Protein AF-A0A933BU21-F1 (afdb_monomer_lite)

Foldseek 3Di:
DFDADPPPRDTFDPPDFPDKAWDKDAQCDPPPPLHQWIWTWIWGWTADPVPRDTDIDTPDIDTDNDPVVSVVVRVVVVVVVD

pLDDT: mean 89.75, std 10.67, range [47.97, 98.12]

Sequence (82 aa):
MSARCRRCTAELSPGRPVDSFERIRLADDPADPNCGHFYVESVYVLECPACQHRQEYRHQAVPYRTLRDAQKELDSLELGKG

Radius of gyration: 14.9 Å; chains: 1; bounding box: 36×22×33 Å

Secondary structure (DSSP, 8-state):
--EE-TTT--EE--S--SEEEEEEEE---TTSTTTT-EEEEEEEEEE-TTT--EEEEEEEEEEESSHHHHHHHHHHHHHTT-

Structure (mmCIF, N/CA/C/O backbone):
data_AF-A0A933BU21-F1
#
_entry.id   AF-A0A933BU21-F1
#
loop_
_atom_site.group_PDB
_atom_site.id
_atom_site.type_symbol
_atom_site.label_atom_id
_atom_site.label_alt_id
_atom_site.label_comp_id
_atom_site.label_asym_id
_atom_site.label_entity_id
_atom_site.label_seq_id
_atom_site.pdbx_PDB_ins_code
_atom_site.Cartn_x
_atom_site.Cartn_y
_atom_site.Cartn_z
_atom_site.occupancy
_atom_site.B_iso_or_equiv
_atom_site.auth_seq_id
_atom_site.auth_comp_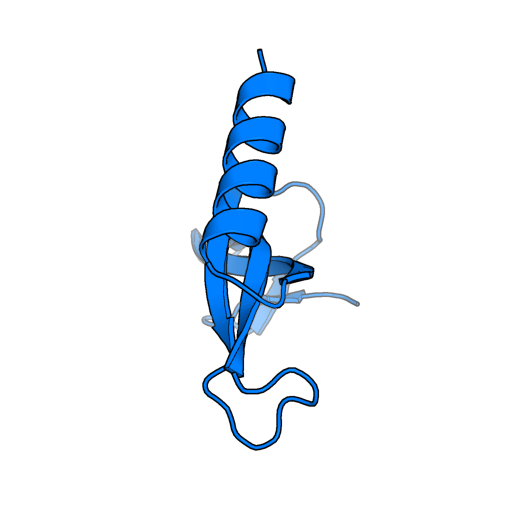id
_atom_site.auth_asym_id
_atom_site.auth_atom_id
_atom_site.pdbx_PDB_model_num
ATOM 1 N N . MET A 1 1 ? -14.803 8.398 -0.854 1.00 52.69 1 MET A N 1
ATOM 2 C CA . MET A 1 1 ? -15.002 6.940 -0.702 1.00 52.69 1 MET A CA 1
ATOM 3 C C . MET A 1 1 ? -15.048 6.632 0.782 1.00 52.69 1 MET A C 1
ATOM 5 O O . MET A 1 1 ? -14.072 6.931 1.457 1.00 52.69 1 MET A O 1
ATOM 9 N N . SER A 1 2 ? -16.161 6.110 1.298 1.00 65.44 2 SER A N 1
ATOM 10 C CA . SER A 1 2 ? -16.205 5.563 2.655 1.00 65.44 2 SER A CA 1
ATOM 11 C C . SER A 1 2 ? -15.680 4.128 2.631 1.00 65.44 2 SER A C 1
ATOM 13 O O . SER A 1 2 ? -16.091 3.315 1.801 1.00 65.44 2 SER A O 1
ATOM 15 N N . ALA A 1 3 ? -14.709 3.823 3.491 1.00 78.81 3 ALA A N 1
ATOM 16 C CA . ALA A 1 3 ? -14.232 2.456 3.654 1.00 78.81 3 ALA A CA 1
ATOM 17 C C . ALA A 1 3 ? -15.246 1.682 4.511 1.00 78.81 3 ALA A C 1
ATOM 19 O O . ALA A 1 3 ? -15.896 2.256 5.379 1.00 78.81 3 ALA A O 1
ATOM 20 N N . ARG A 1 4 ? -15.404 0.376 4.282 1.00 89.38 4 ARG A N 1
ATOM 21 C CA . ARG A 1 4 ? -16.231 -0.491 5.137 1.00 89.38 4 ARG A CA 1
ATOM 22 C C . ARG A 1 4 ? -15.360 -1.491 5.869 1.00 89.38 4 ARG A C 1
ATOM 24 O O . ARG A 1 4 ? -14.354 -1.964 5.332 1.00 89.38 4 ARG A O 1
ATOM 31 N N . CYS A 1 5 ? -15.761 -1.827 7.089 1.00 90.69 5 CYS A N 1
ATOM 32 C CA . CYS A 1 5 ? -15.115 -2.884 7.840 1.00 90.69 5 CYS A CA 1
ATOM 33 C C . CYS A 1 5 ? -15.308 -4.218 7.111 1.00 90.69 5 CYS A C 1
ATOM 35 O O . CYS A 1 5 ? -16.444 -4.634 6.884 1.00 90.69 5 CYS A O 1
ATOM 37 N N . ARG A 1 6 ? -14.221 -4.925 6.794 1.00 92.12 6 ARG A N 1
ATOM 38 C CA . ARG A 1 6 ? -14.285 -6.240 6.129 1.00 92.12 6 ARG A CA 1
ATOM 39 C C . ARG A 1 6 ? -14.926 -7.322 7.003 1.00 92.12 6 ARG A C 1
ATOM 41 O O . ARG A 1 6 ? -15.324 -8.356 6.484 1.00 92.12 6 ARG A O 1
ATOM 48 N N . ARG A 1 7 ? -15.036 -7.080 8.315 1.00 93.81 7 ARG A N 1
ATOM 49 C CA . ARG A 1 7 ? -15.606 -8.019 9.288 1.00 93.81 7 ARG A CA 1
ATOM 50 C C . ARG A 1 7 ? -17.077 -7.757 9.601 1.00 93.81 7 ARG A C 1
ATOM 52 O O . ARG A 1 7 ? -17.875 -8.679 9.525 1.00 93.81 7 ARG A O 1
ATOM 59 N N . CYS A 1 8 ? -17.437 -6.532 9.988 1.00 93.38 8 CYS A N 1
ATOM 60 C CA . CYS A 1 8 ? -18.804 -6.211 10.424 1.00 93.38 8 CYS A CA 1
ATOM 61 C C . CYS A 1 8 ? -19.562 -5.292 9.461 1.00 93.38 8 CYS A C 1
ATOM 63 O O . CYS A 1 8 ? -20.680 -4.890 9.764 1.00 93.38 8 CYS A O 1
ATOM 65 N N . THR A 1 9 ? -18.970 -4.932 8.316 1.00 91.50 9 THR A N 1
ATOM 66 C CA . THR A 1 9 ? -19.541 -4.049 7.277 1.00 91.50 9 THR A CA 1
ATOM 67 C C . THR A 1 9 ? -19.862 -2.616 7.710 1.00 91.50 9 THR A C 1
ATOM 69 O O . THR A 1 9 ? -20.233 -1.807 6.859 1.00 91.50 9 THR A O 1
ATOM 72 N N . ALA A 1 10 ? -19.649 -2.281 8.989 1.00 89.44 10 ALA A N 1
ATOM 73 C CA . ALA A 1 10 ? -19.800 -0.931 9.512 1.00 89.44 10 ALA A CA 1
ATOM 74 C C . ALA A 1 10 ? -18.935 0.058 8.725 1.00 89.44 10 ALA A C 1
ATOM 76 O O . ALA A 1 10 ? -17.827 -0.271 8.281 1.00 89.44 10 ALA A O 1
ATOM 77 N N . GLU A 1 11 ? -19.452 1.269 8.560 1.00 87.00 11 GLU A N 1
ATOM 78 C CA . GLU A 1 11 ? -18.725 2.342 7.903 1.00 87.00 11 GLU A CA 1
ATOM 79 C C . GLU A 1 11 ? -17.492 2.724 8.727 1.00 87.00 11 GLU A C 1
ATOM 81 O O . GLU A 1 11 ? 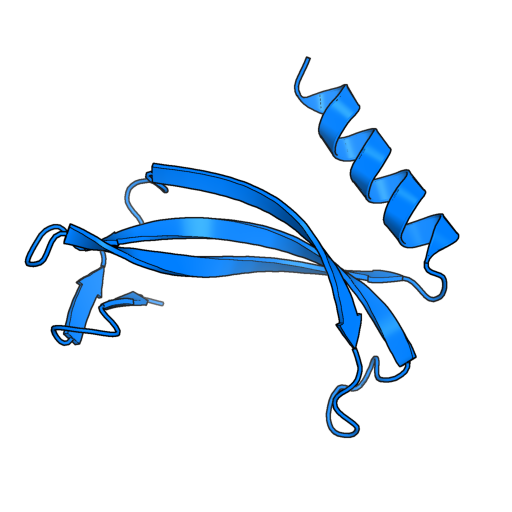-17.550 2.901 9.944 1.00 87.00 11 GLU A O 1
ATOM 86 N N . LEU A 1 12 ? -16.354 2.805 8.049 1.00 80.75 12 LEU A N 1
ATOM 87 C CA . LEU A 1 12 ? -15.114 3.316 8.595 1.00 80.75 12 LEU A CA 1
ATOM 88 C C . LEU A 1 12 ? -15.000 4.766 8.153 1.00 80.75 12 LEU A C 1
ATOM 90 O O . LEU A 1 12 ? -14.69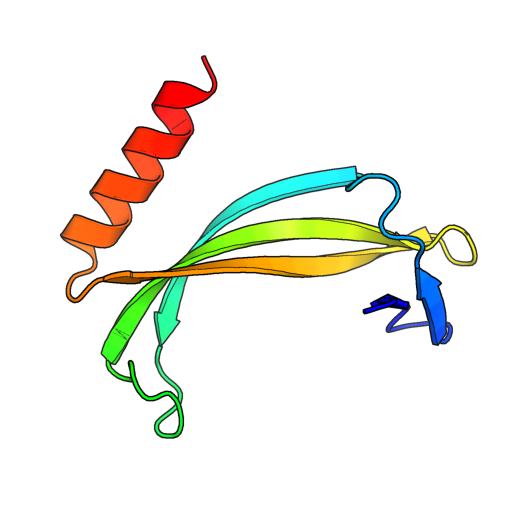9 5.056 6.990 1.00 80.75 12 LEU A O 1
ATOM 94 N N . SER A 1 13 ? -15.224 5.680 9.091 1.00 69.94 13 SER A N 1
ATOM 95 C CA . SER A 1 13 ? -14.832 7.069 8.896 1.00 69.94 13 SER A CA 1
ATOM 96 C C . SER A 1 13 ? -13.311 7.106 8.707 1.00 69.94 13 SER A C 1
ATOM 98 O O . SER A 1 13 ? -12.598 6.552 9.547 1.00 69.94 13 SER A O 1
ATOM 100 N N . PRO A 1 14 ? -12.775 7.765 7.665 1.00 63.53 14 PRO A N 1
ATOM 101 C CA . PRO A 1 14 ? -11.329 7.850 7.422 1.00 63.53 14 PRO A CA 1
ATOM 102 C C . PRO A 1 14 ? -10.585 8.744 8.444 1.00 63.53 14 PRO A C 1
ATOM 104 O O . PRO A 1 14 ? -9.547 9.313 8.134 1.00 63.53 14 PRO A O 1
ATOM 107 N N . GLY A 1 15 ? -11.118 8.896 9.663 1.00 61.41 15 GLY A N 1
ATOM 108 C CA . GLY A 1 15 ? -10.800 9.977 10.599 1.00 61.41 15 GLY A CA 1
ATOM 109 C C . GLY A 1 15 ? -9.380 9.976 11.162 1.00 61.41 15 GLY A C 1
ATOM 110 O O . GLY A 1 15 ? -8.884 11.042 11.512 1.00 61.41 15 GLY A O 1
ATOM 111 N N . ARG A 1 16 ? -8.701 8.828 11.230 1.00 72.00 16 ARG A N 1
ATOM 112 C CA . ARG A 1 16 ? -7.250 8.736 11.452 1.00 72.00 16 ARG A CA 1
ATOM 113 C C . ARG A 1 16 ? -6.823 7.274 11.328 1.00 72.00 16 ARG A C 1
ATOM 115 O O . ARG A 1 16 ? -7.473 6.430 11.947 1.00 72.00 16 ARG A O 1
ATOM 122 N N . PRO A 1 17 ? -5.769 6.944 10.572 1.00 87.12 17 PRO A N 1
ATOM 123 C CA . PRO A 1 17 ? -5.167 5.625 10.690 1.00 87.12 17 PRO A CA 1
ATOM 124 C C . PRO A 1 17 ? -4.637 5.410 12.113 1.00 87.12 17 PRO A C 1
ATOM 126 O O . PRO A 1 17 ? -4.145 6.350 12.740 1.00 87.12 17 PRO A O 1
ATOM 129 N N . VAL A 1 18 ? -4.758 4.182 12.622 1.00 91.88 18 VAL A N 1
ATOM 130 C CA . VAL A 1 18 ? -4.137 3.783 13.899 1.00 91.88 18 VAL A CA 1
ATOM 131 C C . VAL A 1 18 ? -2.661 3.441 13.728 1.00 91.88 18 VAL A C 1
ATOM 133 O O . VAL A 1 18 ? -1.923 3.434 14.706 1.00 91.88 18 VAL A O 1
ATOM 136 N N . ASP A 1 19 ? -2.250 3.159 12.493 1.00 92.44 19 ASP A N 1
ATOM 137 C CA . ASP A 1 19 ? -0.872 2.893 12.107 1.00 92.44 19 ASP A CA 1
ATOM 138 C C . ASP A 1 19 ? -0.690 3.182 10.611 1.00 92.44 19 ASP A C 1
ATOM 140 O O . ASP A 1 19 ? -1.656 3.174 9.839 1.00 92.44 19 ASP A O 1
ATOM 144 N N . SER A 1 20 ? 0.540 3.435 10.187 1.00 92.19 20 SER A N 1
ATOM 145 C CA . SER A 1 20 ? 0.881 3.614 8.782 1.00 92.19 20 SER A CA 1
ATOM 146 C C . SER A 1 20 ? 2.305 3.171 8.511 1.00 92.19 20 SER A C 1
ATOM 148 O O . SER A 1 20 ? 3.210 3.527 9.262 1.00 92.19 20 SER A O 1
ATOM 150 N N . PHE A 1 21 ? 2.504 2.480 7.398 1.00 93.81 21 PHE A N 1
ATOM 151 C CA . PHE A 1 21 ? 3.817 2.019 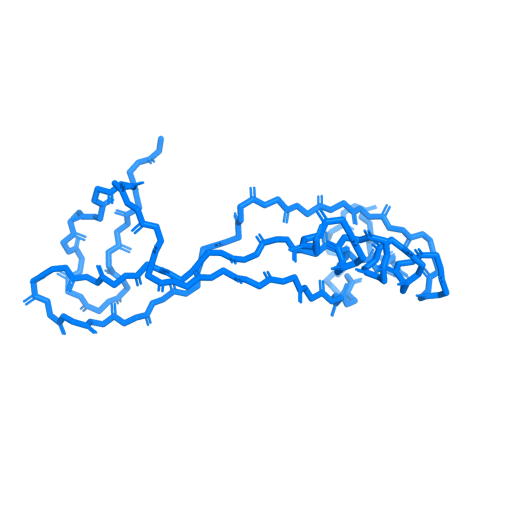6.972 1.00 93.81 21 PHE A CA 1
ATOM 152 C C . PHE A 1 21 ? 3.923 2.023 5.452 1.00 93.81 21 PHE A C 1
ATOM 154 O O . PHE A 1 21 ? 2.920 2.019 4.730 1.00 93.81 21 PHE A O 1
ATOM 161 N N . GLU A 1 22 ? 5.153 2.004 4.969 1.00 95.19 22 GLU A N 1
ATOM 162 C CA . GLU A 1 22 ? 5.481 1.848 3.566 1.00 95.19 22 GLU A CA 1
ATOM 163 C C . GLU A 1 22 ? 5.987 0.428 3.308 1.00 95.19 22 GLU A C 1
ATOM 165 O O . GLU A 1 22 ? 6.615 -0.197 4.163 1.00 95.19 22 GLU A O 1
ATOM 170 N N . ARG A 1 23 ? 5.697 -0.115 2.126 1.00 95.62 23 ARG A N 1
ATOM 171 C CA . ARG A 1 23 ? 6.239 -1.410 1.699 1.00 95.62 23 ARG A CA 1
ATOM 172 C C . ARG A 1 23 ? 6.487 -1.442 0.206 1.00 95.62 23 ARG A C 1
ATOM 174 O O . ARG A 1 23 ? 5.837 -0.726 -0.551 1.00 95.62 23 ARG A O 1
ATOM 181 N N . ILE A 1 24 ? 7.354 -2.353 -0.219 1.00 97.44 24 ILE A N 1
ATOM 182 C CA . ILE A 1 24 ? 7.516 -2.685 -1.633 1.00 97.44 24 ILE A CA 1
ATOM 183 C C . ILE A 1 24 ? 6.689 -3.928 -1.958 1.00 97.44 24 ILE A C 1
ATOM 185 O O . ILE A 1 24 ? 6.754 -4.929 -1.246 1.00 97.44 24 ILE A O 1
ATOM 189 N N . ARG A 1 25 ? 5.929 -3.879 -3.053 1.00 96.56 25 ARG A N 1
ATOM 190 C CA . ARG A 1 25 ? 5.164 -5.014 -3.585 1.00 96.56 25 ARG A CA 1
ATOM 191 C C . ARG A 1 25 ? 5.482 -5.218 -5.063 1.00 96.56 25 ARG A C 1
ATOM 193 O O . ARG A 1 25 ? 5.442 -4.263 -5.833 1.00 96.56 25 ARG A O 1
ATOM 200 N N . LEU A 1 26 ? 5.739 -6.456 -5.482 1.00 97.56 26 LEU A N 1
ATOM 201 C CA . LEU A 1 26 ? 5.797 -6.801 -6.905 1.00 97.56 26 LEU A CA 1
ATOM 202 C C . LEU A 1 26 ? 4.384 -6.759 -7.509 1.00 97.56 26 LEU A C 1
ATOM 204 O O . LEU A 1 26 ? 3.443 -7.313 -6.942 1.00 97.56 26 LEU A O 1
ATOM 208 N N . ALA A 1 27 ? 4.231 -6.106 -8.657 1.00 96.94 27 ALA A N 1
ATOM 209 C CA . ALA A 1 27 ? 3.033 -6.190 -9.479 1.00 96.94 27 ALA A CA 1
ATOM 210 C C . ALA A 1 27 ? 3.067 -7.502 -10.276 1.00 96.94 27 ALA A C 1
ATOM 212 O O . ALA A 1 27 ? 3.578 -7.547 -11.390 1.00 96.94 27 ALA A O 1
ATOM 213 N N . ASP A 1 28 ? 2.597 -8.585 -9.672 1.00 96.12 28 ASP A N 1
ATOM 214 C CA . ASP A 1 28 ? 2.599 -9.935 -10.247 1.00 96.12 28 ASP A CA 1
ATOM 215 C C . ASP A 1 28 ? 1.280 -10.320 -10.935 1.00 96.12 28 ASP A C 1
ATOM 217 O O . ASP A 1 28 ? 1.213 -11.358 -11.590 1.00 96.12 28 ASP A O 1
ATOM 221 N N . ASP A 1 29 ? 0.248 -9.479 -10.824 1.00 95.88 29 ASP A N 1
ATOM 222 C CA . ASP A 1 29 ? -1.025 -9.642 -11.524 1.00 95.88 29 ASP A CA 1
ATOM 223 C C . ASP A 1 29 ? -0.879 -9.270 -13.015 1.00 95.88 29 ASP A C 1
ATOM 225 O O . ASP A 1 29 ? -0.621 -8.102 -13.320 1.00 95.88 29 ASP A O 1
ATOM 229 N N . PRO A 1 30 ? -1.101 -10.208 -13.960 1.00 96.19 30 PRO A N 1
ATOM 230 C CA . PRO A 1 30 ? -1.043 -9.927 -15.395 1.00 96.19 30 PRO A CA 1
ATOM 231 C C . PRO A 1 30 ? -2.060 -8.889 -15.888 1.00 96.19 30 PRO A C 1
ATOM 233 O O . PRO A 1 30 ? -1.890 -8.351 -16.981 1.00 96.19 30 PRO A O 1
ATOM 236 N N . ALA A 1 31 ? -3.127 -8.622 -15.127 1.00 97.00 31 ALA A N 1
ATOM 237 C CA . ALA A 1 31 ? -4.101 -7.581 -15.445 1.00 97.00 31 ALA A CA 1
ATOM 238 C C . ALA A 1 31 ? -3.659 -6.176 -14.986 1.00 97.00 31 ALA A C 1
ATOM 240 O O . ALA A 1 31 ? -4.262 -5.182 -15.400 1.00 97.00 31 ALA A O 1
ATOM 241 N N . ASP A 1 32 ? -2.622 -6.067 -14.147 1.00 94.31 32 ASP A N 1
ATOM 242 C CA . ASP A 1 32 ? -2.052 -4.782 -13.740 1.00 94.31 32 ASP A CA 1
ATOM 243 C C . ASP A 1 32 ? -1.270 -4.177 -14.924 1.00 94.31 32 ASP A C 1
ATOM 245 O O . ASP A 1 32 ? -0.372 -4.827 -15.466 1.00 94.31 32 ASP A O 1
ATOM 249 N N . PRO A 1 33 ? -1.544 -2.925 -15.341 1.00 95.44 33 PRO A N 1
ATOM 250 C CA . PRO A 1 33 ? -0.795 -2.279 -16.423 1.00 95.44 33 PRO A CA 1
ATOM 251 C C . PRO A 1 33 ? 0.702 -2.114 -16.113 1.00 95.44 33 PRO A C 1
ATOM 253 O O . PRO A 1 33 ? 1.491 -1.870 -17.023 1.00 95.44 33 PRO A O 1
ATOM 256 N N . ASN A 1 34 ? 1.098 -2.238 -14.845 1.00 96.62 34 ASN A N 1
ATOM 257 C CA . ASN A 1 34 ? 2.482 -2.236 -14.391 1.00 96.62 34 ASN A CA 1
ATOM 258 C C . ASN A 1 34 ? 2.984 -3.645 -14.029 1.00 96.62 34 ASN A C 1
ATOM 260 O O . ASN A 1 34 ? 3.932 -3.753 -13.255 1.00 96.62 34 ASN A O 1
ATOM 264 N N . CYS A 1 35 ? 2.375 -4.718 -14.547 1.00 97.06 35 CYS A N 1
ATOM 265 C CA . CYS A 1 35 ? 2.844 -6.087 -14.324 1.00 97.06 35 CYS A CA 1
ATOM 266 C C . CYS A 1 35 ? 4.360 -6.205 -14.584 1.00 97.06 35 CYS A C 1
ATOM 268 O O . CYS A 1 35 ? 4.867 -5.792 -15.628 1.00 97.06 35 CYS A O 1
ATOM 270 N N . GLY A 1 36 ? 5.093 -6.761 -13.618 1.00 96.31 36 GLY A N 1
ATOM 271 C CA . GLY A 1 36 ? 6.556 -6.851 -13.609 1.00 96.31 36 GLY A CA 1
ATOM 272 C C . GLY A 1 36 ? 7.287 -5.661 -12.965 1.00 96.31 36 GLY A C 1
ATOM 273 O O . GLY A 1 36 ? 8.494 -5.750 -12.748 1.00 96.31 36 GLY A O 1
ATOM 274 N N . HIS A 1 37 ? 6.598 -4.566 -12.630 1.00 97.94 37 HIS A N 1
ATOM 275 C CA . HIS A 1 37 ? 7.152 -3.450 -11.851 1.00 97.94 37 HIS A CA 1
ATOM 276 C C . HIS A 1 37 ? 7.009 -3.674 -10.336 1.00 97.94 37 HIS A C 1
ATOM 278 O O . HIS A 1 37 ? 6.294 -4.558 -9.868 1.00 97.94 37 HIS A O 1
ATOM 284 N N . PHE A 1 38 ? 7.668 -2.823 -9.553 1.00 98.12 38 PHE A N 1
ATOM 285 C CA . PHE A 1 38 ? 7.620 -2.796 -8.095 1.00 98.12 38 PHE A CA 1
ATOM 286 C C . PHE A 1 38 ? 6.883 -1.544 -7.630 1.00 98.12 38 PHE A C 1
ATOM 288 O O . PHE A 1 38 ? 7.280 -0.436 -7.968 1.00 98.12 38 PHE A O 1
ATOM 295 N N . TYR A 1 39 ? 5.824 -1.696 -6.845 1.00 97.81 39 TYR A N 1
ATOM 296 C CA . TYR A 1 39 ? 5.160 -0.570 -6.204 1.00 97.81 39 TYR A CA 1
ATOM 297 C C . TYR A 1 39 ? 5.804 -0.261 -4.861 1.00 97.81 39 TYR A C 1
ATOM 299 O O . TYR A 1 39 ? 5.976 -1.173 -4.057 1.00 97.81 39 TYR A O 1
ATOM 307 N N . VAL A 1 40 ? 6.058 1.016 -4.590 1.00 97.50 40 VAL A N 1
ATOM 308 C CA . VAL A 1 40 ? 6.162 1.522 -3.217 1.00 97.50 40 VAL A CA 1
ATOM 309 C C . VAL A 1 40 ? 4.752 1.911 -2.787 1.00 97.50 40 VAL A C 1
ATOM 311 O O . VAL A 1 40 ? 4.130 2.795 -3.380 1.00 97.50 40 VAL A O 1
ATOM 314 N N . GLU A 1 41 ? 4.207 1.181 -1.819 1.00 95.75 41 GLU A N 1
ATOM 315 C CA . GLU A 1 41 ? 2.855 1.365 -1.300 1.00 95.75 41 GLU A CA 1
ATOM 316 C C . GLU A 1 41 ? 2.903 2.087 0.044 1.00 95.75 41 GLU A C 1
ATOM 318 O O . GLU A 1 41 ? 3.595 1.636 0.953 1.00 95.75 41 GLU A O 1
ATOM 323 N N . SER A 1 42 ? 2.106 3.145 0.202 1.00 93.62 42 SER A N 1
ATOM 324 C CA . SER A 1 42 ? 1.782 3.705 1.517 1.00 93.62 42 SER A CA 1
ATOM 325 C C . SER A 1 42 ? 0.503 3.050 2.024 1.00 93.62 42 SER A C 1
ATOM 327 O O . SER A 1 42 ? -0.563 3.172 1.405 1.00 93.62 42 SER A O 1
ATOM 329 N N . VAL A 1 43 ?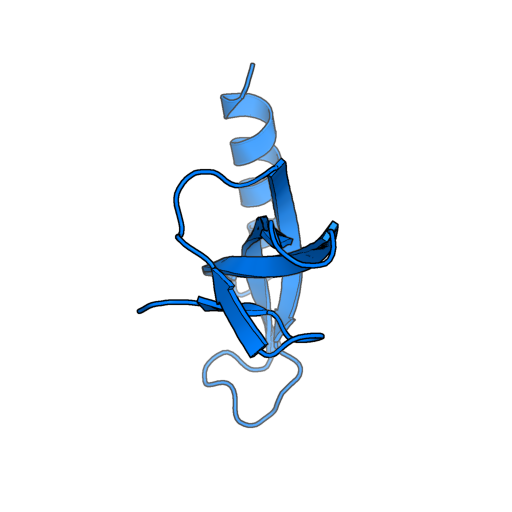 0.599 2.352 3.150 1.00 92.62 43 VAL A N 1
ATOM 330 C CA . VAL A 1 43 ? -0.496 1.590 3.748 1.00 92.62 43 VAL A CA 1
ATOM 331 C C . VAL A 1 43 ? -0.929 2.255 5.042 1.00 92.62 43 VAL A C 1
ATOM 333 O O . VAL A 1 43 ? -0.122 2.557 5.914 1.00 92.62 43 VAL A O 1
ATOM 336 N N . TYR A 1 44 ? -2.233 2.465 5.168 1.00 92.25 44 TYR A N 1
ATOM 337 C CA . TYR A 1 44 ? -2.887 2.903 6.391 1.00 92.25 44 TYR A CA 1
ATOM 338 C C . TYR A 1 44 ? -3.575 1.715 7.042 1.00 92.25 44 TYR A C 1
ATOM 340 O O . TYR A 1 44 ? -4.322 0.989 6.389 1.00 92.25 44 TYR A O 1
ATOM 348 N N . VAL A 1 45 ? -3.372 1.531 8.340 1.00 92.44 45 VAL A N 1
ATOM 349 C CA . VAL A 1 45 ? -4.153 0.587 9.132 1.00 92.44 45 VAL A CA 1
ATOM 350 C C . VAL A 1 45 ? -5.322 1.348 9.735 1.00 92.44 45 VAL A C 1
ATOM 352 O O . VAL A 1 45 ? -5.149 2.295 10.503 1.00 92.44 45 VAL A O 1
ATOM 355 N N . LEU A 1 46 ? -6.530 0.934 9.373 1.00 91.19 46 LEU A N 1
ATOM 356 C CA . LEU A 1 46 ? -7.766 1.449 9.948 1.00 91.19 46 LEU A CA 1
ATOM 357 C C . LEU A 1 46 ? -8.281 0.446 10.977 1.00 91.19 46 LEU A C 1
ATOM 359 O O . LEU A 1 46 ? -8.325 -0.754 10.704 1.00 91.19 46 LEU A O 1
ATOM 363 N N . GLU A 1 47 ? -8.706 0.931 12.139 1.00 91.38 47 GLU A N 1
ATOM 364 C CA . GLU A 1 47 ? -9.373 0.115 13.154 1.00 91.38 47 GLU A CA 1
ATOM 365 C C . GLU A 1 47 ? -10.875 0.405 13.146 1.00 91.38 47 GLU A C 1
ATOM 367 O O . GLU A 1 47 ? -11.308 1.558 13.170 1.00 91.38 47 GLU A O 1
ATOM 372 N N . CYS A 1 48 ? -11.690 -0.646 13.079 1.00 90.75 48 CYS A N 1
ATOM 373 C CA . CYS A 1 48 ? -13.137 -0.501 13.117 1.00 90.75 48 CYS A CA 1
ATOM 374 C C . CYS A 1 48 ? -13.614 -0.133 14.527 1.00 90.75 48 CYS A C 1
ATOM 376 O O . CYS A 1 48 ? -13.452 -0.952 15.430 1.00 90.75 48 CYS A O 1
ATOM 378 N N . PRO A 1 49 ? -14.313 0.996 14.731 1.00 88.44 49 PRO A N 1
ATOM 379 C CA . PRO A 1 49 ? -14.789 1.367 16.063 1.00 88.44 49 PRO A CA 1
ATOM 380 C C . PRO A 1 49 ? -15.866 0.411 16.603 1.00 88.44 49 PRO A C 1
ATOM 382 O O . PRO A 1 49 ? -16.036 0.297 17.810 1.00 88.44 49 PRO A O 1
ATOM 385 N N . ALA A 1 50 ? -16.582 -0.304 15.726 1.00 91.81 50 ALA A N 1
ATOM 386 C CA . ALA A 1 50 ? -17.663 -1.208 16.121 1.00 91.81 50 ALA A CA 1
ATOM 387 C C . ALA A 1 50 ? -17.182 -2.606 16.550 1.00 91.81 50 ALA A C 1
ATOM 389 O O . ALA A 1 50 ? -17.823 -3.245 17.377 1.00 91.81 50 ALA A O 1
ATOM 390 N N . CYS A 1 51 ? -16.093 -3.116 15.964 1.00 93.38 51 CYS A N 1
ATOM 391 C CA . CYS A 1 51 ? -15.627 -4.488 16.220 1.00 93.38 51 CYS A CA 1
ATOM 392 C C . CYS A 1 51 ? -14.115 -4.621 16.442 1.00 93.38 51 CYS A C 1
ATOM 394 O O . CYS A 1 51 ? -13.611 -5.742 16.494 1.00 93.38 51 CYS A O 1
ATOM 396 N N . GLN A 1 52 ? -13.394 -3.496 16.511 1.00 92.56 52 GLN A N 1
ATOM 397 C CA . GLN A 1 52 ? -11.940 -3.394 16.704 1.00 92.56 52 GLN A CA 1
ATOM 398 C C . GLN A 1 52 ? -11.102 -4.148 15.660 1.00 92.56 52 GLN A C 1
ATOM 400 O O . GLN A 1 52 ? -9.902 -4.351 15.819 1.00 92.56 52 GLN A O 1
ATOM 405 N N . HIS A 1 53 ? -11.717 -4.572 14.553 1.00 93.44 53 HIS A N 1
ATOM 406 C CA . HIS A 1 53 ? -10.998 -5.214 13.467 1.00 93.44 53 HIS A CA 1
ATOM 407 C C . HIS A 1 53 ? -10.070 -4.206 12.788 1.00 93.44 53 HIS A C 1
ATOM 409 O O . HIS A 1 53 ? -10.527 -3.166 12.309 1.00 93.44 53 HIS A O 1
ATOM 415 N N . ARG A 1 54 ? -8.783 -4.548 12.731 1.00 92.50 54 ARG A N 1
ATOM 416 C CA . ARG A 1 54 ? -7.758 -3.800 12.007 1.00 92.50 54 ARG A CA 1
ATOM 417 C C . ARG A 1 54 ? -7.669 -4.292 10.574 1.00 92.50 54 ARG A C 1
ATOM 419 O O . ARG A 1 54 ? -7.616 -5.497 10.339 1.00 92.50 54 ARG A O 1
ATOM 426 N N . GLN A 1 55 ? -7.645 -3.362 9.630 1.00 92.38 55 GLN A N 1
ATOM 427 C CA . GLN A 1 55 ? -7.529 -3.675 8.213 1.00 92.38 55 GLN A CA 1
ATOM 428 C C . GLN A 1 55 ? -6.631 -2.681 7.489 1.00 92.38 55 GLN A C 1
ATOM 430 O O . GLN A 1 55 ? -6.667 -1.479 7.749 1.00 92.38 55 GLN A O 1
ATOM 435 N N . GLU A 1 56 ? -5.869 -3.203 6.536 1.00 93.12 56 GLU A N 1
ATOM 436 C CA . GLU A 1 56 ? -5.041 -2.401 5.650 1.00 93.12 56 GLU A CA 1
ATOM 437 C C . GLU A 1 56 ? -5.893 -1.690 4.598 1.00 93.12 56 GLU A C 1
ATOM 439 O O . GLU A 1 56 ? -6.782 -2.266 3.954 1.00 93.12 56 GLU A O 1
ATOM 444 N N . TYR A 1 57 ? -5.569 -0.423 4.401 1.00 89.19 57 TYR A N 1
ATOM 445 C CA . TYR A 1 57 ? -6.077 0.435 3.357 1.00 89.19 57 TYR A CA 1
ATOM 446 C C . TYR A 1 57 ? -4.892 0.996 2.576 1.00 89.19 57 TYR A C 1
ATOM 448 O O . TYR A 1 57 ? -4.050 1.709 3.119 1.00 89.19 57 TYR A O 1
ATOM 456 N N . ARG A 1 58 ? -4.823 0.670 1.284 1.00 90.44 58 ARG A N 1
ATOM 457 C CA . ARG A 1 58 ? -3.786 1.200 0.397 1.00 90.44 58 ARG A CA 1
ATOM 458 C C . ARG A 1 58 ? -4.099 2.663 0.095 1.00 90.44 58 ARG A C 1
ATOM 460 O O . ARG A 1 58 ? -5.058 2.945 -0.621 1.00 90.44 58 ARG A O 1
ATOM 467 N N . HIS A 1 59 ? -3.304 3.571 0.653 1.00 85.75 59 HIS A N 1
ATOM 468 C CA . HIS A 1 59 ? -3.472 5.010 0.476 1.00 85.75 59 HIS A CA 1
ATOM 469 C C . HIS A 1 59 ? -2.872 5.481 -0.851 1.00 85.75 59 HIS A C 1
ATOM 471 O O . HIS A 1 59 ? -3.539 6.173 -1.616 1.00 85.75 59 HIS A O 1
ATOM 477 N N . GLN A 1 60 ? -1.636 5.071 -1.140 1.00 89.06 60 GLN A N 1
ATOM 478 C CA . GLN A 1 60 ? -0.916 5.414 -2.366 1.00 89.06 60 GLN A CA 1
ATOM 479 C C . GLN A 1 60 ? -0.103 4.215 -2.854 1.00 89.06 60 GLN A C 1
ATOM 481 O O . GLN A 1 60 ? 0.239 3.328 -2.071 1.00 89.06 60 GLN A O 1
ATOM 486 N N . ALA A 1 61 ? 0.173 4.181 -4.155 1.00 93.06 61 ALA A N 1
ATOM 487 C CA . ALA A 1 61 ? 1.041 3.193 -4.780 1.00 93.06 61 ALA A CA 1
ATOM 488 C C . ALA A 1 61 ? 1.745 3.832 -5.980 1.00 93.06 61 ALA A C 1
ATOM 490 O O . ALA A 1 61 ? 1.077 4.285 -6.911 1.00 93.06 61 ALA A O 1
ATOM 491 N N . VAL A 1 62 ? 3.076 3.862 -5.955 1.00 95.62 62 VAL A N 1
ATOM 492 C CA . VAL A 1 62 ? 3.899 4.439 -7.027 1.00 95.62 62 VAL A CA 1
ATOM 493 C C . VAL A 1 62 ? 4.727 3.328 -7.676 1.00 95.62 62 VAL A C 1
ATOM 495 O O . VAL A 1 62 ? 5.435 2.628 -6.953 1.00 95.62 62 VAL A O 1
ATOM 498 N N . PRO A 1 63 ? 4.618 3.102 -9.000 1.00 97.31 63 PRO A N 1
ATOM 499 C CA . PRO A 1 63 ? 5.339 2.029 -9.677 1.00 97.31 63 PRO A CA 1
ATOM 500 C C . PRO A 1 63 ? 6.782 2.422 -10.026 1.00 97.31 63 PRO A C 1
ATOM 502 O O . PRO A 1 63 ? 7.044 3.516 -10.521 1.00 97.31 63 PRO A O 1
ATOM 505 N N . TYR A 1 64 ? 7.698 1.468 -9.880 1.00 97.75 64 TYR A N 1
ATOM 506 C CA . TYR A 1 64 ? 9.115 1.557 -10.224 1.00 97.75 64 TYR A CA 1
ATOM 507 C C . TYR A 1 64 ? 9.523 0.353 -11.072 1.00 97.75 64 TYR A C 1
ATOM 509 O O . TYR A 1 64 ? 9.148 -0.784 -10.794 1.00 97.75 64 TYR A O 1
ATOM 517 N N . ARG A 1 65 ? 10.341 0.577 -12.105 1.00 96.94 65 ARG A N 1
ATOM 518 C CA . ARG A 1 65 ? 10.766 -0.498 -13.022 1.00 96.94 65 ARG A CA 1
ATOM 519 C C . ARG A 1 65 ? 11.684 -1.530 -12.371 1.00 96.94 65 ARG A C 1
ATOM 521 O O . ARG A 1 65 ? 11.771 -2.652 -12.856 1.00 96.94 65 ARG A O 1
ATOM 528 N N . THR A 1 66 ? 12.405 -1.150 -11.318 1.00 97.69 66 THR A N 1
ATOM 529 C CA . THR A 1 66 ? 13.385 -2.017 -10.658 1.00 97.69 66 THR A CA 1
ATOM 530 C C . THR A 1 66 ? 13.192 -2.012 -9.147 1.00 97.69 66 THR A C 1
ATOM 532 O O . THR A 1 66 ? 12.825 -0.991 -8.564 1.00 97.69 66 THR A O 1
ATOM 535 N N . LEU A 1 67 ? 13.510 -3.140 -8.503 1.00 97.69 67 LEU A N 1
ATOM 536 C CA . LEU A 1 67 ? 13.517 -3.245 -7.041 1.00 97.69 67 LEU A CA 1
ATOM 537 C C . LEU A 1 67 ? 14.479 -2.232 -6.408 1.00 97.69 67 LEU A C 1
ATOM 539 O O . LEU A 1 67 ? 14.187 -1.667 -5.362 1.00 97.69 67 LEU A O 1
ATOM 543 N N . ARG A 1 68 ? 15.617 -1.970 -7.063 1.00 97.94 68 ARG A N 1
ATOM 544 C CA . ARG A 1 68 ? 16.615 -1.013 -6.580 1.00 97.94 68 ARG A CA 1
ATOM 545 C C . ARG A 1 68 ? 16.050 0.402 -6.484 1.00 97.94 68 ARG A C 1
ATOM 547 O O . ARG A 1 68 ? 16.346 1.094 -5.517 1.00 97.94 68 ARG A O 1
ATOM 554 N N . ASP A 1 69 ? 15.287 0.842 -7.480 1.00 97.75 69 ASP A N 1
ATOM 555 C CA . ASP A 1 69 ? 14.708 2.188 -7.469 1.00 97.75 69 ASP A CA 1
ATOM 556 C C . ASP A 1 69 ? 13.555 2.291 -6.466 1.00 97.75 69 ASP A C 1
ATOM 558 O O . ASP A 1 69 ? 13.480 3.281 -5.746 1.00 97.75 69 ASP A O 1
ATOM 562 N N . ALA A 1 70 ? 12.741 1.237 -6.337 1.00 97.12 70 ALA A N 1
ATOM 563 C CA . ALA A 1 70 ? 11.727 1.154 -5.286 1.00 97.12 70 ALA A CA 1
ATOM 564 C C . ALA A 1 70 ? 12.347 1.227 -3.877 1.00 97.12 70 ALA A C 1
ATOM 566 O O . ALA A 1 70 ? 11.833 1.935 -3.017 1.00 97.12 70 ALA A O 1
ATOM 567 N N . GLN A 1 71 ? 13.472 0.539 -3.646 1.00 97.69 71 GLN A N 1
ATOM 568 C CA . GLN A 1 71 ? 14.172 0.573 -2.357 1.00 97.69 71 GLN A CA 1
ATOM 569 C C . GLN A 1 71 ? 14.737 1.959 -2.047 1.00 97.69 71 GLN A C 1
ATOM 571 O O . GLN A 1 71 ? 14.563 2.442 -0.938 1.00 97.69 71 GLN A O 1
ATOM 576 N N . LYS A 1 72 ? 15.347 2.634 -3.030 1.00 96.44 72 LYS A N 1
ATOM 577 C CA . LYS A 1 72 ? 15.838 4.008 -2.838 1.00 96.44 72 LYS A CA 1
ATOM 578 C C . LYS A 1 72 ? 14.730 4.970 -2.421 1.00 96.44 72 LYS A C 1
ATOM 580 O O . LYS A 1 72 ? 14.971 5.837 -1.588 1.00 96.44 72 LYS A O 1
ATOM 585 N N . GLU A 1 73 ? 13.549 4.846 -3.024 1.00 95.38 73 GLU A N 1
ATOM 586 C CA . GLU A 1 73 ? 12.396 5.649 -2.619 1.00 95.38 73 GLU A CA 1
ATOM 587 C C . GLU A 1 73 ? 11.984 5.319 -1.183 1.00 95.38 73 GLU A C 1
ATOM 589 O O . GLU A 1 73 ? 11.836 6.228 -0.372 1.00 95.38 73 GLU A O 1
ATOM 594 N N . LEU A 1 74 ? 11.834 4.030 -0.858 1.00 94.00 74 LEU A N 1
ATOM 595 C CA . LEU A 1 74 ? 11.449 3.591 0.482 1.00 94.00 74 LEU A CA 1
ATOM 596 C C . LEU A 1 74 ? 12.410 4.142 1.549 1.00 94.00 74 LEU A C 1
ATOM 598 O O . LEU A 1 74 ? 11.960 4.767 2.506 1.00 94.00 74 LEU A O 1
ATOM 602 N N . ASP A 1 75 ? 13.719 4.008 1.327 1.00 93.94 75 ASP A N 1
ATOM 603 C CA . ASP A 1 75 ? 14.758 4.534 2.21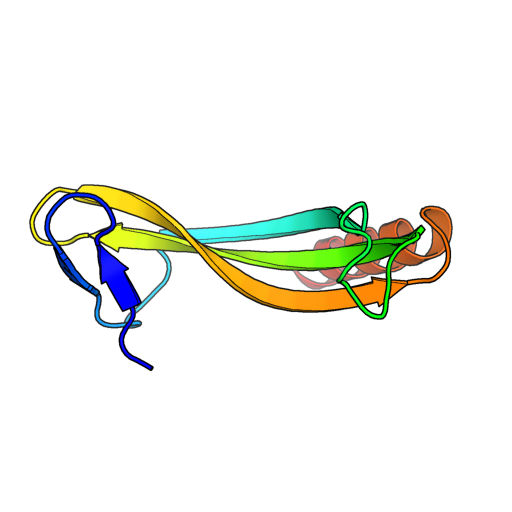8 1.00 93.94 75 ASP A CA 1
ATOM 604 C C . ASP A 1 75 ? 14.652 6.067 2.361 1.00 93.94 75 ASP A C 1
ATOM 606 O O . ASP A 1 75 ? 14.811 6.620 3.450 1.00 93.94 75 ASP A O 1
ATOM 610 N N . SER A 1 76 ? 14.350 6.782 1.270 1.00 90.75 76 SER A N 1
ATOM 611 C CA . SER A 1 76 ? 14.152 8.238 1.298 1.00 90.75 76 SER A CA 1
ATOM 612 C C . SER A 1 76 ? 12.932 8.648 2.129 1.00 90.75 76 SER A C 1
ATOM 614 O O . SER A 1 76 ? 12.970 9.683 2.798 1.00 90.75 76 SER A O 1
ATOM 616 N N . LEU A 1 77 ? 11.851 7.865 2.089 1.00 86.81 77 LEU A N 1
ATOM 617 C CA . LEU A 1 77 ? 10.646 8.108 2.885 1.00 86.81 77 LEU A CA 1
ATOM 618 C C . LEU A 1 77 ? 10.889 7.845 4.374 1.00 86.81 77 LEU A C 1
ATOM 620 O O . LEU A 1 77 ? 10.355 8.573 5.208 1.00 86.81 77 LEU A O 1
ATOM 624 N N . GLU A 1 78 ? 11.708 6.848 4.717 1.00 81.19 78 GLU A N 1
ATOM 625 C CA . GLU A 1 78 ? 12.121 6.587 6.100 1.00 81.19 78 GLU A CA 1
ATOM 626 C C . GLU A 1 78 ? 13.005 7.714 6.652 1.00 81.19 78 GLU A C 1
ATOM 628 O O . GLU A 1 78 ? 12.774 8.192 7.763 1.00 81.19 78 GLU A O 1
ATOM 633 N N . LEU A 1 79 ? 13.965 8.202 5.859 1.00 76.19 79 LEU A N 1
ATOM 634 C CA . LEU A 1 79 ? 14.852 9.304 6.249 1.00 76.19 79 LEU A CA 1
ATOM 635 C C . LEU A 1 79 ? 14.111 10.636 6.440 1.00 76.19 79 LEU A C 1
ATOM 637 O O . LEU A 1 79 ? 14.490 11.428 7.299 1.00 76.19 79 LEU A O 1
ATOM 641 N N . GLY A 1 80 ? 13.052 10.889 5.667 1.00 67.56 80 GLY A N 1
ATOM 642 C CA . GLY A 1 80 ? 12.239 12.106 5.776 1.00 67.56 80 GLY A CA 1
ATOM 643 C C . GLY A 1 80 ? 11.312 12.161 6.998 1.00 67.56 80 GLY A C 1
ATOM 644 O O . GLY A 1 80 ? 10.673 13.188 7.221 1.00 67.56 80 GLY A O 1
ATOM 645 N N . LYS A 1 81 ? 11.208 11.074 7.774 1.00 65.31 81 LYS A N 1
ATOM 646 C CA . LYS A 1 81 ? 10.382 10.983 8.993 1.00 65.31 81 LYS A CA 1
ATOM 647 C C . LYS A 1 81 ? 11.156 11.292 10.287 1.00 65.31 81 LYS A C 1
ATOM 649 O O . LYS A 1 81 ? 10.567 11.175 11.364 1.00 65.31 81 LYS A O 1
ATOM 654 N N . GLY A 1 82 ? 12.441 11.647 10.177 1.00 47.97 82 GLY A N 1
ATOM 655 C CA . GLY A 1 82 ? 13.339 12.013 11.282 1.00 47.97 82 GLY A CA 1
ATOM 656 C C . GLY A 1 82 ? 13.438 13.509 11.549 1.00 47.97 82 GLY A C 1
ATOM 657 O O . GLY A 1 82 ? 13.266 14.302 10.598 1.00 47.97 82 GLY A O 1
#